Protein AF-A0A9X8DWM4-F1 (afdb_monomer_lite)

Radius of gyration: 14.8 Å; chains: 1; bounding box: 37×37×31 Å

Foldseek 3Di:
DDPPAAEDEAELPDPPVVVVVCLVVVPNHFYEYEDEAEPDQDDLVRLLVQQVSRCVLVSGAEYEYEYEDPALVSLVSQLVSQVVNCVPRPDHHAYQRFYADPRGQVNLVSHDPPRAEDDPVCPDRPDSRYDDD

Secondary structure (DSSP, 8-state):
--TT--EEEEETTS-HHHHHHHHHH-TTPEEEEEEEE-SSPPPHHHHHHHHHHHHGGGTSSEEEEEEE-SSHHHHHHHHHHHHHHHHHSSS---EEEEEESSTTHHHHHH--SS--B--TT-SS-SSTT-B--

pLDDT: mean 89.33, std 13.77, range [45.38, 98.62]

Organism: Aphanomyces astaci (NCBI:txid112090)

Structure (mmCIF, N/CA/C/O backbone):
data_AF-A0A9X8DWM4-F1
#
_entry.id   AF-A0A9X8DWM4-F1
#
loop_
_atom_site.group_PDB
_atom_site.id
_atom_site.type_symbol
_atom_site.label_atom_id
_atom_site.label_alt_id
_atom_site.lab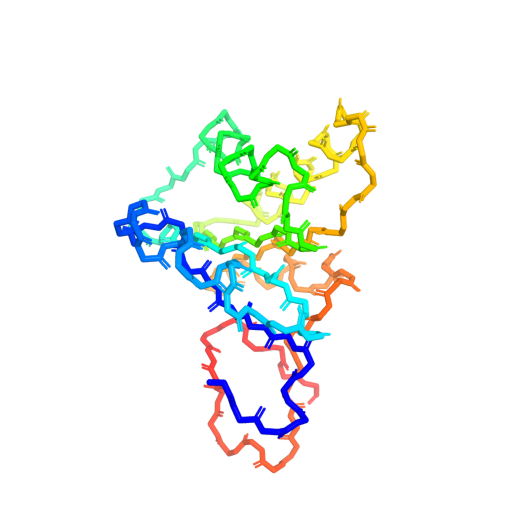el_comp_id
_atom_site.label_asym_id
_atom_site.label_entity_id
_atom_site.label_seq_id
_atom_site.pdbx_PDB_ins_code
_atom_site.Cartn_x
_atom_site.Cartn_y
_atom_site.Cartn_z
_atom_site.occupancy
_atom_site.B_iso_or_equiv
_atom_site.auth_seq_id
_atom_site.auth_comp_id
_atom_site.auth_asym_id
_atom_site.auth_atom_id
_atom_site.pdbx_PDB_model_num
ATOM 1 N N . ILE A 1 1 ? -21.802 0.155 5.435 1.00 67.31 1 ILE A N 1
ATOM 2 C CA . ILE A 1 1 ? -21.017 -1.036 5.844 1.00 67.31 1 ILE A CA 1
ATOM 3 C C . ILE A 1 1 ? -21.997 -2.133 6.236 1.00 67.31 1 ILE A C 1
ATOM 5 O O . ILE A 1 1 ? -22.859 -1.875 7.071 1.00 67.31 1 ILE A O 1
ATOM 9 N N . ALA A 1 2 ? -21.943 -3.284 5.562 1.00 67.75 2 ALA A N 1
ATOM 10 C CA . ALA A 1 2 ? -22.833 -4.419 5.819 1.00 67.75 2 ALA A CA 1
ATOM 11 C C . ALA A 1 2 ? -22.435 -5.165 7.108 1.00 67.75 2 ALA A C 1
ATOM 13 O O . ALA A 1 2 ? -21.304 -5.042 7.575 1.00 67.75 2 ALA A O 1
ATOM 14 N N . LEU A 1 3 ? -23.358 -5.943 7.680 1.00 70.62 3 LEU A N 1
ATOM 15 C CA . LEU A 1 3 ? -23.055 -6.813 8.821 1.00 70.62 3 LEU A CA 1
ATOM 16 C C . LEU A 1 3 ? -22.011 -7.871 8.405 1.00 70.62 3 LEU A C 1
ATOM 18 O O . LEU A 1 3 ? -22.105 -8.415 7.309 1.00 70.62 3 LEU A O 1
ATOM 22 N N . ALA A 1 4 ? -21.044 -8.148 9.289 1.00 78.69 4 ALA A N 1
ATOM 23 C CA . ALA A 1 4 ? -19.950 -9.118 9.113 1.00 78.69 4 ALA A CA 1
ATOM 24 C C . ALA A 1 4 ? -18.851 -8.775 8.076 1.00 78.69 4 ALA A C 1
ATOM 26 O O . ALA A 1 4 ? -18.131 -9.662 7.628 1.00 78.69 4 ALA A O 1
ATOM 27 N N . CYS A 1 5 ? -18.671 -7.501 7.711 1.00 87.56 5 CYS A N 1
ATOM 28 C CA . CYS A 1 5 ? -17.470 -7.065 6.987 1.00 87.56 5 CYS A CA 1
ATOM 29 C C . CYS A 1 5 ? -16.298 -6.878 7.968 1.00 87.56 5 CYS A C 1
ATOM 31 O O . CYS A 1 5 ? -16.368 -6.016 8.839 1.00 87.56 5 CYS A O 1
ATOM 33 N N . GLU A 1 6 ? -15.243 -7.691 7.848 1.00 91.38 6 GLU A N 1
ATOM 34 C CA . GLU A 1 6 ? -14.098 -7.661 8.776 1.00 91.38 6 GLU A CA 1
ATOM 35 C C . GLU A 1 6 ? -13.076 -6.574 8.429 1.00 91.38 6 GLU A C 1
ATOM 37 O O . GLU A 1 6 ? -12.537 -5.928 9.325 1.00 91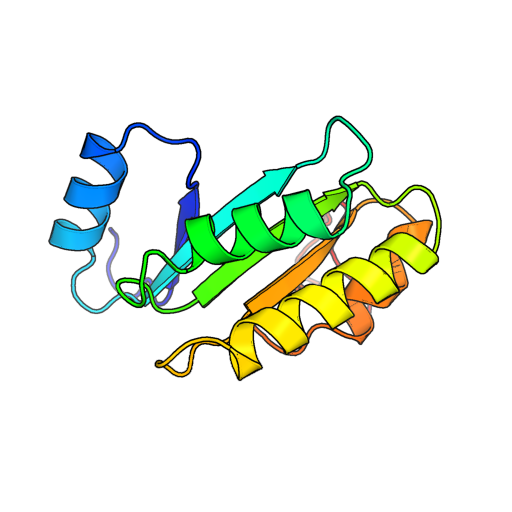.38 6 GLU A O 1
ATOM 42 N N . VAL A 1 7 ? -12.819 -6.356 7.135 1.00 93.50 7 VAL A N 1
ATOM 43 C CA . VAL A 1 7 ? -11.815 -5.406 6.637 1.00 93.50 7 VAL A CA 1
ATOM 44 C C . VAL A 1 7 ? -12.405 -4.583 5.497 1.00 93.50 7 VAL A C 1
ATOM 46 O O . VAL A 1 7 ? -12.989 -5.136 4.564 1.00 93.50 7 VAL A O 1
ATOM 49 N N . ILE A 1 8 ? -12.222 -3.268 5.560 1.00 94.50 8 ILE A N 1
ATOM 50 C CA . ILE A 1 8 ? -12.627 -2.316 4.525 1.00 94.50 8 ILE A CA 1
ATOM 51 C C . ILE A 1 8 ? -11.364 -1.751 3.874 1.00 94.50 8 ILE A C 1
ATOM 53 O O . ILE A 1 8 ? -10.520 -1.187 4.566 1.00 94.50 8 ILE A O 1
ATOM 57 N N . ASP A 1 9 ? -11.243 -1.896 2.553 1.00 95.38 9 ASP A N 1
ATOM 58 C CA . ASP A 1 9 ? -10.200 -1.229 1.763 1.00 95.38 9 ASP A CA 1
ATOM 59 C C . ASP A 1 9 ? -10.629 0.229 1.500 1.00 95.38 9 ASP A C 1
ATOM 61 O O . ASP A 1 9 ? -11.692 0.474 0.926 1.00 95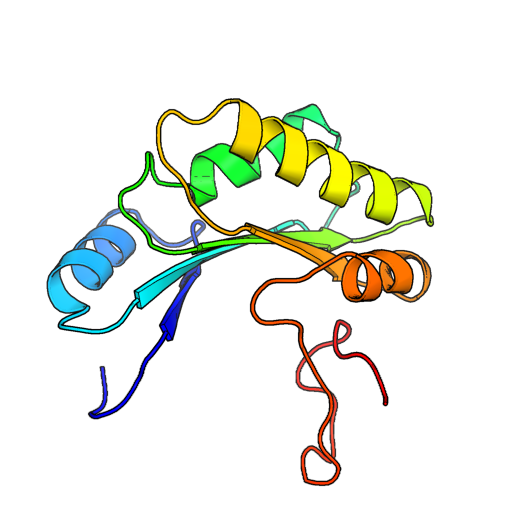.38 9 ASP A O 1
ATOM 65 N N . MET A 1 10 ? -9.832 1.181 1.982 1.00 96.94 10 MET A N 1
ATOM 66 C CA . MET A 1 10 ? -10.019 2.623 1.841 1.00 96.94 10 MET A CA 1
ATOM 67 C C . MET A 1 10 ? -8.882 3.187 0.993 1.00 96.94 10 MET A C 1
ATOM 69 O O . MET A 1 10 ? -7.730 3.171 1.428 1.00 96.94 10 MET A O 1
ATOM 73 N N . GLU A 1 11 ? -9.173 3.738 -0.186 1.00 96.62 11 GLU A N 1
ATOM 74 C CA . GLU A 1 11 ? -8.105 4.325 -0.996 1.00 96.62 11 GLU A CA 1
ATOM 75 C C . GLU A 1 11 ? -7.683 5.700 -0.463 1.00 96.62 11 GLU A C 1
ATOM 77 O O . GLU A 1 11 ? -8.496 6.608 -0.282 1.00 96.62 11 GLU A O 1
ATOM 82 N N . CYS A 1 12 ? -6.378 5.902 -0.291 1.00 96.00 12 CYS A N 1
ATOM 83 C CA . CYS A 1 12 ? -5.828 7.167 0.193 1.00 96.00 12 CYS A CA 1
ATOM 84 C C . CYS A 1 12 ? -5.906 8.308 -0.833 1.00 96.00 12 CYS A C 1
ATOM 86 O O . CYS A 1 12 ? -5.617 9.453 -0.489 1.00 96.00 12 CYS A O 1
ATOM 88 N N . CYS A 1 13 ? -6.265 8.016 -2.088 1.00 94.06 13 CYS A N 1
ATOM 89 C CA . CYS A 1 13 ? -6.489 9.024 -3.125 1.00 94.06 13 CYS A CA 1
ATOM 90 C C . CYS A 1 13 ? -7.884 9.669 -3.054 1.00 94.06 13 CYS A C 1
ATOM 92 O O . CYS A 1 13 ? -8.129 10.644 -3.765 1.00 94.06 13 CYS A O 1
ATOM 94 N N . TRP A 1 14 ? -8.791 9.153 -2.217 1.00 94.12 14 TRP A N 1
ATOM 95 C CA . TRP A 1 14 ? -10.105 9.757 -2.009 1.00 94.12 14 TRP A CA 1
ATOM 96 C C . TRP A 1 14 ? -9.994 11.116 -1.300 1.00 94.12 14 TRP A C 1
ATOM 98 O O . TRP A 1 14 ? -9.004 11.377 -0.610 1.00 94.12 14 TRP A O 1
ATOM 108 N N . PRO A 1 15 ? -11.000 11.998 -1.418 1.00 95.50 15 PRO A N 1
ATOM 109 C CA . PRO A 1 15 ? -11.072 13.210 -0.611 1.00 95.50 15 PRO A CA 1
ATOM 110 C C . PRO A 1 15 ? -10.913 12.916 0.889 1.00 95.50 15 PRO A C 1
ATOM 112 O O . PRO A 1 15 ? -11.455 11.942 1.408 1.00 95.50 15 PRO A O 1
ATOM 115 N N . ALA A 1 16 ? -10.194 13.779 1.611 1.00 92.19 16 ALA A N 1
ATOM 116 C CA . ALA A 1 16 ? -9.938 13.583 3.042 1.00 92.19 16 ALA A CA 1
ATOM 117 C C . ALA A 1 16 ? -11.228 13.509 3.881 1.00 92.19 16 ALA A C 1
ATOM 119 O O . ALA A 1 16 ? -11.265 12.783 4.870 1.00 92.19 16 ALA A O 1
ATOM 120 N N . ALA A 1 17 ? -12.284 14.224 3.473 1.00 95.06 17 ALA A N 1
ATOM 121 C CA . ALA A 1 17 ? -13.595 14.156 4.118 1.00 95.06 17 ALA A CA 1
ATOM 122 C C . ALA A 1 17 ? -14.178 12.735 4.066 1.00 95.06 17 ALA A C 1
ATOM 124 O O . ALA A 1 17 ? -14.564 12.201 5.100 1.00 95.06 17 ALA A O 1
ATOM 125 N N . ASP A 1 18 ? -14.124 12.084 2.902 1.00 95.62 18 ASP A N 1
ATOM 126 C CA . ASP A 1 18 ? -14.648 10.726 2.721 1.00 95.62 18 ASP A CA 1
ATOM 127 C C . ASP A 1 18 ? -13.843 9.696 3.528 1.00 95.62 18 ASP A C 1
ATOM 129 O O . ASP A 1 18 ? -14.409 8.766 4.104 1.00 95.62 18 ASP A O 1
ATOM 133 N N . GLN A 1 19 ? -12.519 9.877 3.616 1.00 95.19 19 GLN A N 1
ATOM 134 C CA . GLN A 1 19 ? -11.652 9.022 4.435 1.00 95.19 19 GLN A CA 1
ATOM 135 C C . GLN A 1 19 ? -11.994 9.151 5.930 1.00 95.19 19 GLN A C 1
ATOM 137 O O . GLN A 1 19 ? -12.144 8.144 6.625 1.00 95.19 19 GLN A O 1
ATOM 142 N N . LEU A 1 20 ? -12.178 10.379 6.426 1.00 94.31 20 LEU A N 1
ATOM 143 C CA . LEU A 1 20 ? -12.551 10.635 7.822 1.00 94.31 20 LEU A CA 1
ATOM 144 C C . LEU A 1 20 ? -13.951 10.105 8.152 1.00 94.31 20 LEU A C 1
ATOM 146 O O . LEU A 1 20 ? -14.129 9.455 9.184 1.00 94.31 20 LEU A O 1
ATOM 150 N N . ASP A 1 21 ? -14.922 10.325 7.266 1.00 95.00 21 ASP A N 1
ATOM 151 C CA . ASP A 1 21 ? -16.290 9.830 7.431 1.00 95.00 21 ASP A CA 1
ATOM 152 C C . ASP A 1 21 ? -16.333 8.295 7.442 1.00 95.00 21 ASP A C 1
ATOM 154 O O . ASP A 1 21 ? -17.072 7.683 8.226 1.00 95.00 21 ASP A O 1
ATOM 158 N N . LEU A 1 22 ? -15.499 7.639 6.627 1.00 93.81 22 LEU A N 1
ATOM 159 C CA . LEU A 1 22 ? -15.367 6.186 6.650 1.00 93.81 22 LEU A CA 1
ATOM 160 C C . LEU A 1 22 ? -14.765 5.693 7.968 1.00 93.81 22 LEU A C 1
ATOM 162 O O . LEU A 1 22 ? -15.325 4.787 8.585 1.00 93.81 22 LEU A O 1
ATOM 166 N N . ILE A 1 23 ? -13.665 6.295 8.428 1.00 92.44 23 ILE A N 1
ATOM 167 C CA . ILE A 1 23 ? -13.028 5.929 9.702 1.00 92.44 23 ILE A CA 1
ATOM 168 C C . ILE A 1 23 ? -14.016 6.109 10.863 1.00 92.44 23 ILE A C 1
ATOM 170 O O . ILE A 1 23 ? -14.136 5.221 11.707 1.00 92.44 23 ILE A O 1
ATOM 174 N N . ALA A 1 24 ? -14.783 7.202 10.879 1.00 92.44 24 ALA A N 1
ATOM 175 C CA . ALA A 1 24 ? -15.790 7.464 11.907 1.00 92.44 24 ALA A CA 1
ATOM 176 C C . ALA A 1 24 ? -16.961 6.465 11.866 1.00 92.44 24 ALA A C 1
ATOM 178 O O . ALA A 1 24 ? -17.554 6.144 12.899 1.00 92.44 24 ALA A O 1
ATOM 179 N N . SER A 1 25 ? -17.295 5.945 10.682 1.00 91.56 25 SER A N 1
ATOM 180 C CA . SER A 1 25 ? -18.424 5.033 10.479 1.00 91.56 25 SER A CA 1
ATOM 181 C C . SER A 1 25 ? -18.043 3.549 10.419 1.00 91.56 25 SER A C 1
ATOM 183 O O . SER A 1 25 ? -18.948 2.713 10.347 1.00 91.56 25 SER A O 1
ATOM 185 N N . LYS A 1 26 ? -16.748 3.195 10.521 1.00 87.75 26 LYS A N 1
ATOM 186 C CA . LYS A 1 26 ? -16.208 1.832 10.319 1.00 87.75 26 LYS A CA 1
ATOM 187 C C . LYS A 1 26 ? -16.782 0.749 11.238 1.00 87.75 26 LYS A C 1
ATOM 189 O O . LYS A 1 26 ? -16.722 -0.444 10.922 1.00 87.75 26 LYS A O 1
ATOM 194 N N . ARG A 1 27 ? -17.367 1.161 12.369 1.00 87.12 27 ARG A N 1
ATOM 195 C CA . ARG A 1 27 ? -17.846 0.286 13.454 1.00 87.12 27 ARG A CA 1
ATOM 196 C C . ARG A 1 27 ? -16.721 -0.660 13.904 1.00 87.12 27 ARG A C 1
ATOM 198 O O . ARG A 1 27 ? -15.614 -0.201 14.143 1.00 87.12 27 ARG A O 1
ATOM 205 N N . GLY A 1 28 ? -16.995 -1.956 14.049 1.00 86.56 28 GLY A N 1
ATOM 206 C CA . GLY A 1 28 ? -16.003 -2.958 14.453 1.00 86.56 28 GLY A CA 1
ATOM 207 C C . GLY A 1 28 ? -15.088 -3.455 13.329 1.00 86.56 28 GLY A C 1
ATOM 208 O O . GLY A 1 28 ? -14.340 -4.395 13.564 1.00 86.56 28 GLY A O 1
ATOM 209 N N . SER A 1 29 ? -15.165 -2.882 12.124 1.00 94.00 29 SER A N 1
ATOM 210 C CA . SER A 1 29 ? -14.346 -3.319 10.985 1.00 94.00 29 SER A CA 1
ATOM 211 C C . SER A 1 29 ? -12.934 -2.725 11.070 1.00 94.00 29 SER A C 1
ATOM 213 O O . SER A 1 29 ? -12.748 -1.589 11.524 1.00 94.00 29 SER A O 1
ATOM 215 N N . ALA A 1 30 ? -11.941 -3.464 10.587 1.00 94.88 30 ALA A N 1
ATOM 216 C CA . ALA A 1 30 ? -10.595 -2.956 10.360 1.00 94.88 30 ALA A CA 1
ATOM 217 C C . ALA A 1 30 ? -10.542 -2.109 9.075 1.00 94.88 30 ALA A C 1
ATOM 219 O O . ALA A 1 30 ? -11.232 -2.405 8.097 1.00 94.88 30 ALA A O 1
ATOM 220 N N . ILE A 1 31 ? -9.715 -1.066 9.063 1.00 96.69 31 ILE A N 1
ATOM 221 C CA . ILE A 1 31 ? -9.408 -0.266 7.876 1.00 96.69 31 ILE A CA 1
ATOM 222 C C . ILE A 1 31 ? -8.066 -0.698 7.317 1.00 96.69 31 ILE A C 1
ATOM 224 O O . ILE A 1 31 ? -7.038 -0.650 7.991 1.00 96.69 31 ILE A O 1
ATOM 228 N N . LEU A 1 32 ? -8.090 -1.049 6.042 1.00 97.56 32 LEU A N 1
ATOM 229 C CA . LEU A 1 32 ? -6.917 -1.199 5.215 1.00 97.56 32 LEU A CA 1
ATOM 230 C C . LEU A 1 32 ? -6.833 0.036 4.325 1.00 97.56 32 LEU A C 1
ATOM 232 O O . LEU A 1 32 ? -7.633 0.202 3.413 1.00 97.56 32 LEU A O 1
ATOM 236 N N . ALA A 1 33 ? -5.871 0.908 4.588 1.00 97.94 33 ALA A N 1
ATOM 237 C CA . ALA A 1 33 ? -5.623 2.077 3.760 1.00 97.94 33 ALA A CA 1
ATOM 238 C C . ALA A 1 33 ? -4.727 1.692 2.578 1.00 97.94 33 ALA A C 1
ATOM 240 O O . ALA A 1 33 ? -3.667 1.088 2.777 1.00 97.94 33 ALA A O 1
ATOM 241 N N . SER A 1 34 ? -5.148 2.004 1.351 1.00 97.81 34 SER A N 1
ATOM 242 C CA . SER A 1 34 ? -4.470 1.551 0.139 1.00 97.81 34 SER A CA 1
ATOM 243 C C . SER A 1 34 ? -4.096 2.659 -0.838 1.00 97.81 34 SER A C 1
ATOM 245 O O . SER A 1 34 ? -4.773 3.678 -0.970 1.00 97.81 34 SER A O 1
ATOM 247 N N . PHE A 1 35 ? -3.011 2.435 -1.581 1.00 97.75 35 PHE A N 1
ATOM 248 C CA . PHE A 1 35 ? -2.638 3.265 -2.720 1.00 97.75 35 PHE A CA 1
ATOM 249 C C . PHE A 1 35 ? -2.120 2.421 -3.891 1.00 97.75 35 PHE A C 1
ATOM 251 O O . PHE A 1 35 ? -1.285 1.528 -3.719 1.00 97.75 35 PHE A O 1
ATOM 258 N N . HIS A 1 36 ? -2.579 2.740 -5.104 1.00 96.19 36 HIS A N 1
ATOM 259 C CA . HIS A 1 36 ? -2.217 2.052 -6.345 1.00 96.19 36 HIS A CA 1
ATOM 260 C C . HIS A 1 36 ? -1.373 2.968 -7.256 1.00 96.19 36 HIS A C 1
ATOM 262 O O . HIS A 1 36 ? -1.899 3.706 -8.085 1.00 96.19 36 HIS A O 1
ATOM 268 N N . ALA A 1 37 ? -0.043 2.905 -7.140 1.00 94.19 37 ALA A N 1
ATOM 269 C CA . ALA A 1 37 ? 0.900 3.651 -7.982 1.00 94.19 37 ALA A CA 1
ATOM 270 C C . ALA A 1 37 ? 1.335 2.811 -9.200 1.00 94.19 37 ALA A C 1
ATOM 272 O O . ALA A 1 37 ? 2.445 2.282 -9.267 1.00 94.19 37 ALA A O 1
ATOM 273 N N . ILE A 1 38 ? 0.423 2.640 -10.163 1.00 92.19 38 ILE A N 1
ATOM 274 C CA . ILE A 1 38 ? 0.599 1.710 -11.299 1.00 92.19 38 ILE A CA 1
ATOM 275 C C . ILE A 1 38 ? 0.923 2.381 -12.643 1.00 92.19 38 ILE A C 1
ATOM 277 O O . ILE A 1 38 ? 1.109 1.686 -13.645 1.00 92.19 38 ILE A O 1
ATOM 281 N N . HIS A 1 39 ? 0.980 3.711 -12.692 1.00 90.44 39 HIS A N 1
ATOM 282 C CA . HIS A 1 39 ? 1.194 4.447 -13.942 1.00 90.44 39 HIS A CA 1
ATOM 283 C C . HIS A 1 39 ? 2.673 4.526 -14.343 1.00 90.44 39 HIS A C 1
ATOM 285 O O . HIS A 1 39 ? 3.004 4.310 -15.509 1.00 90.44 39 HIS A O 1
ATOM 291 N N . GLU A 1 40 ? 3.557 4.765 -13.376 1.00 92.62 40 GLU A N 1
ATOM 292 C CA . GLU A 1 40 ? 4.990 4.979 -13.582 1.00 92.62 40 GLU A CA 1
ATOM 293 C C . GLU A 1 40 ? 5.842 4.201 -12.573 1.00 92.62 40 GLU A C 1
ATOM 295 O O . GLU A 1 40 ? 5.343 3.698 -11.560 1.00 92.62 40 GLU A O 1
ATOM 300 N N . ARG A 1 41 ? 7.145 4.083 -12.856 1.00 96.12 41 ARG A N 1
ATOM 301 C CA . ARG A 1 41 ? 8.091 3.429 -11.947 1.00 96.12 41 ARG A CA 1
ATOM 302 C C . ARG A 1 41 ? 8.300 4.315 -10.721 1.00 96.12 41 ARG A C 1
ATOM 304 O O . ARG A 1 41 ? 8.731 5.453 -10.850 1.00 96.12 41 ARG A O 1
ATOM 311 N N . SER A 1 42 ? 8.009 3.784 -9.537 1.00 96.88 42 SER A N 1
ATOM 312 C CA . SER A 1 42 ? 8.190 4.508 -8.274 1.00 96.88 42 SER A CA 1
ATOM 313 C C . SER A 1 42 ? 9.616 4.344 -7.739 1.00 96.88 42 SER A C 1
ATOM 315 O O . SER A 1 42 ? 10.154 3.237 -7.762 1.00 96.88 42 SER A O 1
ATOM 317 N N . SER A 1 43 ? 10.215 5.424 -7.227 1.00 98.00 43 SER A N 1
ATOM 318 C CA . SER A 1 43 ? 11.472 5.353 -6.467 1.00 98.00 43 SER A CA 1
ATOM 319 C C . SER A 1 43 ? 11.235 4.833 -5.045 1.00 98.00 43 SER A C 1
ATOM 321 O O . SER A 1 43 ? 10.105 4.843 -4.554 1.00 98.00 43 SER A O 1
ATOM 323 N N . ALA A 1 44 ? 12.296 4.413 -4.351 1.00 98.25 44 ALA A N 1
ATOM 324 C CA . ALA A 1 44 ? 12.193 3.956 -2.964 1.00 98.25 44 ALA A CA 1
ATOM 325 C C . ALA A 1 44 ? 11.677 5.060 -2.021 1.00 98.25 44 ALA A C 1
ATOM 327 O O . ALA A 1 44 ? 10.887 4.789 -1.119 1.00 98.25 44 ALA A O 1
ATOM 328 N N . GLU A 1 45 ? 12.078 6.311 -2.255 1.00 98.38 45 GLU A N 1
ATOM 329 C CA . GLU A 1 45 ? 11.615 7.486 -1.512 1.00 98.38 45 GLU A CA 1
ATOM 330 C C . GLU A 1 45 ? 10.114 7.676 -1.698 1.00 98.38 45 GLU A C 1
ATOM 332 O O . GLU A 1 45 ? 9.385 7.788 -0.714 1.00 98.38 45 GLU A O 1
ATOM 337 N N . ARG A 1 46 ? 9.635 7.601 -2.946 1.00 98.06 46 ARG A N 1
ATOM 338 C CA . ARG A 1 46 ? 8.206 7.712 -3.232 1.00 98.06 46 ARG A CA 1
ATOM 339 C C . ARG A 1 46 ? 7.411 6.587 -2.575 1.00 98.06 46 ARG A C 1
ATOM 341 O O . ARG A 1 46 ? 6.344 6.826 -2.024 1.00 98.06 46 ARG A O 1
ATOM 348 N N . VAL A 1 47 ? 7.925 5.359 -2.603 1.00 98.44 47 VAL A N 1
ATOM 349 C CA . VAL A 1 47 ? 7.279 4.217 -1.939 1.00 98.44 47 VAL A CA 1
ATOM 350 C C . VAL A 1 47 ? 7.207 4.423 -0.426 1.00 98.44 47 VAL A C 1
ATOM 352 O O . VAL A 1 47 ? 6.184 4.109 0.177 1.00 98.44 47 VAL A O 1
ATOM 355 N N . ARG A 1 48 ? 8.246 5.003 0.184 1.00 98.62 48 ARG A N 1
ATOM 356 C CA . ARG A 1 48 ? 8.261 5.336 1.614 1.00 98.62 48 ARG A CA 1
ATOM 357 C C . ARG A 1 48 ? 7.178 6.357 1.963 1.00 98.62 48 ARG A C 1
ATOM 359 O O . ARG A 1 48 ? 6.432 6.135 2.911 1.00 98.62 48 ARG A O 1
ATOM 366 N N . GLU A 1 49 ? 7.038 7.412 1.162 1.00 98.38 49 GLU A N 1
ATOM 367 C CA . GLU A 1 49 ? 5.963 8.404 1.315 1.00 98.38 49 GLU A CA 1
ATOM 368 C C . GLU A 1 49 ? 4.573 7.777 1.180 1.00 98.38 49 GLU A C 1
ATOM 370 O O . GLU A 1 49 ? 3.668 8.114 1.936 1.00 98.38 49 GLU A O 1
ATOM 375 N N . LEU A 1 50 ? 4.393 6.854 0.230 1.00 98.44 50 LEU A N 1
ATOM 376 C CA . LEU A 1 50 ? 3.123 6.151 0.048 1.00 98.44 50 LEU A CA 1
ATOM 377 C C . LEU A 1 50 ? 2.788 5.264 1.248 1.00 98.44 50 LEU A C 1
ATOM 379 O O . LEU A 1 50 ? 1.627 5.211 1.649 1.00 98.44 50 LEU A O 1
ATOM 383 N N . PHE A 1 51 ? 3.779 4.595 1.840 1.00 98.56 51 PHE A N 1
ATOM 384 C CA . PHE A 1 51 ? 3.566 3.846 3.076 1.00 98.56 51 PHE A CA 1
ATOM 385 C C . PHE A 1 51 ? 3.241 4.763 4.251 1.00 98.56 51 PHE A C 1
ATOM 387 O O . PHE A 1 51 ? 2.342 4.426 5.008 1.00 98.56 51 PHE A O 1
ATOM 394 N N . ASP A 1 52 ? 3.900 5.915 4.390 1.00 98.25 52 ASP A N 1
ATOM 395 C CA . ASP A 1 52 ? 3.573 6.887 5.443 1.00 98.25 52 ASP A CA 1
ATOM 396 C C . ASP A 1 52 ? 2.167 7.478 5.263 1.00 98.25 52 ASP A C 1
ATOM 398 O O . ASP A 1 52 ? 1.430 7.632 6.238 1.00 98.25 52 ASP A O 1
ATOM 402 N N . LEU A 1 53 ? 1.760 7.736 4.016 1.00 97.88 53 LEU A N 1
ATOM 403 C CA . LEU A 1 53 ? 0.395 8.131 3.675 1.00 97.88 53 LEU A CA 1
ATOM 404 C C . LEU A 1 53 ? -0.605 7.042 4.079 1.00 97.88 53 LEU A C 1
ATOM 406 O O . LEU A 1 53 ? -1.560 7.326 4.794 1.00 97.88 53 LEU A O 1
ATOM 410 N N . CYS A 1 54 ? -0.377 5.795 3.658 1.00 98.12 54 CYS A N 1
ATOM 411 C CA . CYS A 1 54 ? -1.272 4.682 3.977 1.00 98.12 54 CYS A CA 1
ATOM 412 C C . CYS A 1 54 ? -1.255 4.335 5.467 1.00 98.12 54 CYS A C 1
ATOM 414 O O . CYS A 1 54 ? -2.247 3.853 5.988 1.00 98.12 54 CYS A O 1
ATOM 416 N N . ALA A 1 55 ? -0.159 4.595 6.175 1.00 97.69 55 ALA A N 1
ATOM 417 C CA . ALA A 1 55 ? -0.077 4.370 7.607 1.00 97.69 55 ALA A CA 1
ATOM 418 C C . ALA A 1 55 ? -1.029 5.255 8.400 1.00 97.69 55 ALA A C 1
ATOM 420 O O . ALA A 1 55 ? -1.365 4.915 9.533 1.00 97.69 55 ALA A O 1
ATOM 421 N N . TRP A 1 56 ? -1.440 6.395 7.832 1.00 96.06 56 TRP A N 1
ATOM 422 C CA . TRP A 1 56 ? -2.404 7.296 8.457 1.00 96.06 56 TRP A CA 1
ATOM 423 C C . TRP A 1 56 ? -2.017 7.665 9.904 1.00 96.06 56 TRP A C 1
ATOM 425 O O . TRP A 1 56 ? -2.863 7.851 10.781 1.00 96.06 56 TRP A O 1
ATOM 435 N N . ASN A 1 57 ? -0.705 7.749 10.160 1.00 95.19 57 ASN A N 1
ATOM 436 C CA . ASN A 1 57 ? -0.111 7.948 11.484 1.00 95.19 57 ASN A CA 1
ATOM 437 C C . ASN A 1 57 ? -0.651 6.978 12.565 1.00 95.19 57 ASN A C 1
ATOM 439 O O . ASN A 1 57 ? -0.872 7.375 13.707 1.00 95.19 57 ASN A O 1
ATOM 443 N N . GLY A 1 58 ? -0.918 5.724 12.190 1.00 95.88 58 GLY A N 1
ATOM 444 C CA . GLY A 1 58 ? -1.413 4.673 13.082 1.00 95.88 58 GLY A CA 1
ATOM 445 C C . GLY A 1 58 ? -2.925 4.698 13.337 1.00 95.88 58 GLY A C 1
ATOM 446 O O . GLY A 1 58 ? -3.395 4.017 14.241 1.00 95.88 58 GLY A O 1
ATOM 447 N N . GLN A 1 59 ? -3.703 5.480 12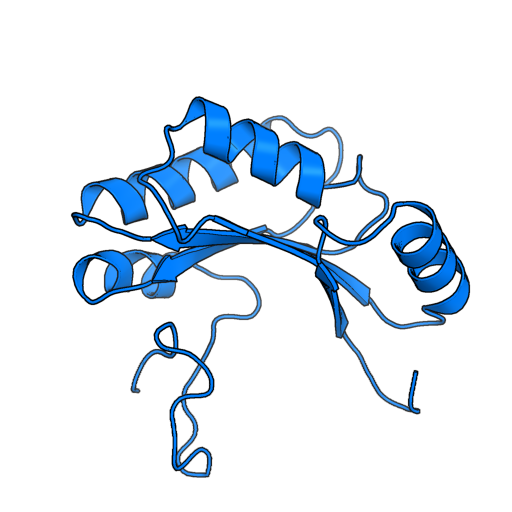.579 1.00 94.56 59 GLN A N 1
ATOM 448 C CA . GLN A 1 59 ? -5.170 5.553 12.726 1.00 94.56 59 GLN A CA 1
ATOM 449 C C . GLN A 1 59 ? -5.932 4.467 11.949 1.00 94.56 59 GLN A C 1
ATOM 451 O O . GLN A 1 59 ? -7.162 4.409 12.003 1.00 94.56 59 GLN A O 1
ATOM 456 N N . VAL A 1 60 ? -5.214 3.617 11.217 1.00 96.38 60 VAL A N 1
ATOM 457 C CA . VAL A 1 60 ? -5.758 2.496 10.444 1.00 96.38 60 VAL A CA 1
ATOM 458 C C . VAL A 1 60 ? -5.066 1.204 10.854 1.00 96.38 60 VAL A C 1
ATOM 460 O O . VAL A 1 60 ? -4.062 1.218 11.561 1.00 96.38 60 VAL A O 1
ATOM 463 N N . ASP A 1 61 ? -5.616 0.079 10.416 1.00 97.25 61 ASP A N 1
ATOM 464 C CA . ASP A 1 61 ? -5.214 -1.239 10.893 1.00 97.25 61 ASP A CA 1
ATOM 465 C C . ASP A 1 61 ? -4.179 -1.903 9.960 1.00 97.25 61 ASP A C 1
ATOM 467 O O . ASP A 1 61 ? -3.398 -2.746 10.398 1.00 97.25 61 ASP A O 1
ATOM 471 N N . ILE A 1 62 ? -4.169 -1.551 8.665 1.00 97.81 62 ILE A N 1
ATOM 472 C CA . ILE A 1 62 ? -3.282 -2.134 7.643 1.00 97.81 62 ILE A CA 1
ATOM 473 C C . ILE A 1 62 ? -2.913 -1.070 6.600 1.00 97.81 62 ILE A C 1
ATOM 475 O O . ILE A 1 62 ? -3.792 -0.382 6.085 1.00 97.81 62 ILE A O 1
ATOM 479 N N . ALA A 1 63 ? -1.639 -0.997 6.206 1.00 98.06 63 ALA A N 1
ATOM 480 C CA . ALA A 1 63 ? -1.195 -0.167 5.080 1.00 98.06 63 ALA A CA 1
ATOM 481 C C . ALA A 1 63 ? -0.906 -1.012 3.831 1.00 98.06 63 ALA A C 1
ATOM 483 O O . ALA A 1 63 ? -0.155 -1.987 3.891 1.00 98.06 63 ALA A O 1
ATOM 484 N N . LYS A 1 64 ? -1.455 -0.627 2.677 1.00 97.94 64 LYS A N 1
ATOM 485 C CA . LYS A 1 64 ? -1.292 -1.328 1.396 1.00 97.94 64 LYS A CA 1
ATOM 486 C C . LYS A 1 64 ? -0.740 -0.398 0.322 1.00 97.94 64 LYS A C 1
ATOM 488 O O . LYS A 1 64 ? -1.369 0.585 -0.046 1.00 97.94 64 LYS A O 1
ATOM 493 N N . VAL A 1 65 ? 0.379 -0.780 -0.281 1.00 98.06 65 VAL A N 1
ATOM 494 C CA . VAL A 1 65 ? 0.926 -0.099 -1.460 1.00 98.06 65 VAL A CA 1
ATOM 495 C C . VAL A 1 65 ? 1.069 -1.101 -2.599 1.00 98.06 65 VAL A C 1
ATOM 497 O O . VAL A 1 65 ? 1.659 -2.174 -2.442 1.00 98.06 65 VAL A O 1
ATOM 500 N N . VAL A 1 66 ? 0.516 -0.744 -3.758 1.00 96.81 66 VAL A N 1
ATOM 501 C CA . VAL A 1 66 ? 0.584 -1.540 -4.986 1.00 96.81 66 VAL A CA 1
ATOM 502 C C . VAL A 1 66 ? 1.315 -0.753 -6.065 1.00 96.81 66 VAL A C 1
ATOM 504 O O . VAL A 1 66 ? 0.893 0.344 -6.426 1.00 96.81 66 VAL A O 1
ATOM 507 N N . LEU A 1 67 ? 2.383 -1.331 -6.613 1.00 97.06 67 LEU A N 1
ATOM 508 C CA . LEU A 1 67 ? 3.210 -0.717 -7.653 1.00 97.06 67 LEU A CA 1
ATOM 509 C C . LEU A 1 67 ? 3.097 -1.456 -8.990 1.00 97.06 67 LEU A C 1
ATOM 511 O O . LEU A 1 67 ? 2.689 -2.620 -9.058 1.00 97.06 67 LEU A O 1
ATOM 515 N N . LYS A 1 68 ? 3.535 -0.816 -10.074 1.00 95.81 68 LYS A N 1
ATOM 516 C CA . LYS A 1 68 ? 3.887 -1.511 -11.320 1.00 95.81 68 LYS A CA 1
ATOM 517 C C . LYS A 1 68 ? 5.359 -1.914 -11.301 1.00 95.81 68 LYS A C 1
ATOM 519 O O . LYS A 1 68 ? 6.219 -1.045 -11.230 1.00 95.81 68 LYS A O 1
ATOM 524 N N . ALA A 1 69 ? 5.639 -3.217 -11.377 1.00 96.38 69 ALA A N 1
ATOM 525 C CA . ALA A 1 69 ? 7.007 -3.692 -11.570 1.00 96.38 69 ALA A CA 1
ATOM 526 C C . ALA A 1 69 ? 7.399 -3.641 -13.050 1.00 96.38 69 ALA A C 1
ATOM 528 O O . ALA A 1 69 ? 6.616 -3.995 -13.933 1.00 96.38 69 ALA A O 1
ATOM 529 N N . TYR A 1 70 ? 8.630 -3.216 -13.290 1.00 96.12 70 TYR A N 1
ATOM 530 C CA . TYR A 1 70 ? 9.320 -3.223 -14.574 1.00 96.12 70 TYR A CA 1
ATOM 531 C C . TYR A 1 70 ? 10.364 -4.341 -14.603 1.00 96.12 70 TYR A C 1
ATOM 533 O O . TYR A 1 70 ? 10.600 -4.942 -15.648 1.00 96.12 70 TYR A O 1
ATOM 541 N N . ASP A 1 71 ? 10.935 -4.663 -13.443 1.00 96.69 71 ASP A N 1
ATOM 542 C CA . ASP A 1 71 ? 11.833 -5.789 -13.226 1.00 96.69 71 ASP A CA 1
ATOM 543 C C . ASP A 1 71 ? 11.653 -6.368 -1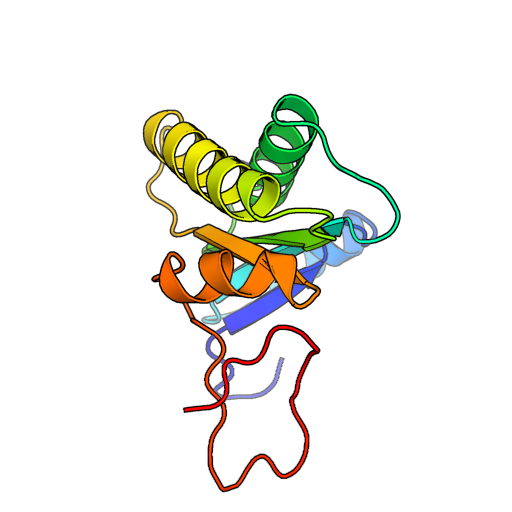1.807 1.00 96.69 71 ASP A C 1
ATOM 545 O O . ASP A 1 71 ? 10.858 -5.885 -10.998 1.00 96.69 71 ASP A O 1
ATOM 549 N N . VAL A 1 72 ? 12.364 -7.457 -11.505 1.00 96.31 72 VAL A N 1
ATOM 550 C CA . VAL A 1 72 ? 12.271 -8.142 -10.202 1.00 96.31 72 VAL A CA 1
ATOM 551 C C . VAL A 1 72 ? 12.811 -7.272 -9.057 1.00 96.31 72 VAL A C 1
ATOM 553 O O . VAL A 1 72 ? 12.419 -7.468 -7.904 1.00 96.31 72 VAL A O 1
ATOM 556 N N . ALA A 1 73 ? 13.679 -6.295 -9.343 1.00 97.75 73 ALA A N 1
ATOM 557 C CA . ALA A 1 73 ? 14.238 -5.432 -8.308 1.00 97.75 73 ALA A CA 1
ATOM 558 C C . ALA A 1 73 ? 13.160 -4.536 -7.684 1.00 97.75 73 ALA A C 1
ATOM 560 O O . ALA A 1 73 ? 13.233 -4.264 -6.488 1.00 97.75 73 ALA A O 1
ATOM 561 N N . ASP A 1 74 ? 12.115 -4.172 -8.433 1.00 97.81 74 ASP A N 1
ATOM 562 C CA . ASP A 1 74 ? 10.973 -3.421 -7.893 1.00 97.81 74 ASP A CA 1
ATOM 563 C C . ASP A 1 74 ? 10.234 -4.205 -6.794 1.00 97.81 74 ASP A C 1
ATOM 565 O O . ASP A 1 74 ? 9.848 -3.636 -5.772 1.00 97.81 74 ASP A O 1
ATOM 569 N N . ALA A 1 75 ? 10.093 -5.527 -6.957 1.00 96.75 75 ALA A N 1
ATOM 570 C CA . ALA A 1 75 ? 9.456 -6.392 -5.961 1.00 96.75 75 ALA A CA 1
ATOM 571 C C . ALA A 1 75 ? 10.286 -6.511 -4.671 1.00 96.75 75 ALA A C 1
ATOM 573 O O . ALA A 1 75 ? 9.731 -6.549 -3.573 1.00 96.75 75 ALA A O 1
ATOM 574 N N . LEU A 1 76 ? 11.616 -6.551 -4.796 1.00 98.06 76 LEU A N 1
ATOM 575 C CA . LEU A 1 76 ? 12.524 -6.528 -3.647 1.00 98.06 76 LEU A CA 1
ATOM 576 C C . LEU A 1 76 ? 12.536 -5.154 -2.968 1.00 98.06 76 LEU A C 1
ATOM 578 O O . LEU A 1 76 ? 12.549 -5.080 -1.740 1.00 98.06 76 LEU A O 1
ATOM 582 N N . MET A 1 77 ? 12.512 -4.077 -3.758 1.00 98.38 77 MET A N 1
ATOM 583 C CA . MET A 1 77 ? 12.515 -2.701 -3.268 1.00 98.38 77 MET A CA 1
ATOM 584 C C . MET A 1 77 ? 11.259 -2.410 -2.450 1.00 98.38 77 MET A C 1
ATOM 586 O O . MET A 1 77 ? 11.389 -1.994 -1.301 1.00 98.38 77 MET A O 1
ATOM 590 N N . VAL A 1 78 ? 10.060 -2.701 -2.971 1.00 98.12 78 VAL A N 1
ATOM 591 C CA . VAL A 1 78 ? 8.815 -2.426 -2.233 1.00 98.12 78 VAL A CA 1
ATOM 592 C C . VAL A 1 78 ? 8.746 -3.217 -0.928 1.00 98.12 78 VAL A C 1
ATOM 594 O O . VAL A 1 78 ? 8.308 -2.687 0.090 1.00 98.12 78 VAL A O 1
ATOM 597 N N . HIS A 1 79 ? 9.232 -4.465 -0.929 1.00 97.81 79 HIS A N 1
ATOM 598 C CA . HIS A 1 79 ? 9.283 -5.288 0.275 1.00 97.81 79 HIS A CA 1
ATOM 599 C C . HIS A 1 79 ? 10.251 -4.712 1.312 1.00 97.81 79 HIS A C 1
ATOM 601 O O . HIS A 1 79 ? 9.885 -4.586 2.478 1.00 97.81 79 HIS A O 1
ATOM 607 N N . ARG A 1 80 ? 11.457 -4.311 0.888 1.00 98.44 80 ARG A N 1
ATOM 608 C CA . ARG A 1 80 ? 12.448 -3.688 1.772 1.00 98.44 80 ARG A CA 1
ATOM 609 C C . ARG A 1 80 ? 11.922 -2.385 2.367 1.00 98.44 80 ARG A C 1
ATOM 611 O O . ARG A 1 80 ? 11.994 -2.213 3.576 1.00 98.44 80 ARG A O 1
ATOM 618 N N . VAL A 1 81 ? 11.351 -1.500 1.550 1.00 98.62 81 VAL A N 1
ATOM 619 C CA . VAL A 1 81 ? 10.810 -0.219 2.032 1.00 98.62 81 VAL A CA 1
ATOM 620 C C . VAL A 1 81 ? 9.659 -0.445 3.016 1.00 98.62 81 VAL A C 1
ATOM 622 O O . VAL A 1 81 ? 9.594 0.231 4.037 1.00 98.62 81 VAL A O 1
ATOM 625 N N . ALA A 1 82 ? 8.793 -1.436 2.780 1.00 98.12 82 ALA A N 1
ATOM 626 C CA . ALA A 1 82 ? 7.751 -1.802 3.739 1.00 98.12 82 ALA A CA 1
ATOM 627 C C . ALA A 1 82 ? 8.327 -2.297 5.081 1.00 98.12 82 ALA A C 1
ATOM 629 O O . ALA A 1 82 ? 7.765 -2.013 6.136 1.00 98.12 82 ALA A O 1
ATOM 630 N N . GLN A 1 83 ? 9.444 -3.035 5.069 1.00 97.81 83 GLN A N 1
ATOM 631 C CA . GLN A 1 83 ? 10.144 -3.435 6.296 1.00 97.81 83 GLN A CA 1
ATOM 632 C C . GLN A 1 83 ? 10.735 -2.220 7.018 1.00 97.81 83 GLN A C 1
ATOM 634 O O . GLN A 1 83 ? 10.433 -2.026 8.189 1.00 97.81 83 GLN A O 1
ATOM 639 N N . GLU A 1 84 ? 11.471 -1.366 6.302 1.00 98.25 84 GLU A N 1
ATOM 640 C CA . GLU A 1 84 ? 12.049 -0.128 6.845 1.00 98.25 84 GLU A CA 1
ATOM 641 C C . GLU A 1 84 ? 10.985 0.789 7.466 1.00 98.25 84 GLU A C 1
ATOM 643 O O . GLU A 1 84 ? 11.214 1.393 8.511 1.00 98.25 84 GLU A O 1
ATOM 648 N N . CYS A 1 85 ? 9.813 0.904 6.836 1.00 98.12 85 CYS A N 1
ATOM 649 C CA . CYS A 1 85 ? 8.705 1.683 7.377 1.00 98.12 85 CYS A CA 1
ATOM 650 C C . CYS A 1 85 ? 8.186 1.107 8.697 1.00 98.12 85 CYS A C 1
ATOM 652 O O . CYS A 1 85 ? 8.062 1.859 9.659 1.00 98.12 85 CYS A O 1
ATOM 654 N N . ARG A 1 86 ? 7.948 -0.209 8.765 1.00 97.19 86 ARG A N 1
ATOM 655 C CA . ARG A 1 86 ? 7.488 -0.865 10.000 1.00 97.19 86 ARG A CA 1
ATOM 656 C C . ARG A 1 86 ? 8.493 -0.732 11.139 1.00 97.19 86 ARG A C 1
ATOM 658 O O . ARG A 1 86 ? 8.083 -0.471 12.260 1.00 97.19 86 ARG A O 1
ATOM 665 N N . ASP A 1 87 ? 9.786 -0.849 10.845 1.00 97.50 87 ASP A N 1
ATOM 666 C CA . ASP A 1 87 ? 10.843 -0.699 11.852 1.00 97.50 87 ASP A CA 1
ATOM 667 C C . ASP A 1 87 ? 10.979 0.758 12.343 1.00 97.50 87 ASP A C 1
ATOM 669 O O . ASP A 1 87 ? 11.451 1.004 13.453 1.00 97.50 87 ASP A O 1
ATOM 673 N N . ARG A 1 88 ? 10.579 1.737 11.5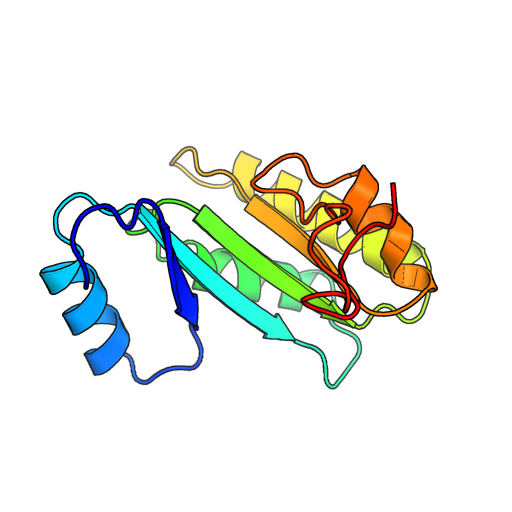17 1.00 97.25 88 ARG A N 1
ATOM 674 C CA . ARG A 1 88 ? 10.642 3.175 11.827 1.00 97.25 88 ARG A CA 1
ATOM 675 C C . ARG A 1 88 ? 9.418 3.691 12.587 1.00 97.25 88 ARG A C 1
ATOM 677 O O . ARG A 1 88 ? 9.557 4.652 13.345 1.00 97.25 88 ARG A O 1
ATOM 684 N N . TRP A 1 89 ? 8.225 3.154 12.341 1.00 97.88 89 TRP A N 1
ATOM 685 C CA . TRP A 1 89 ? 7.003 3.643 12.982 1.00 97.88 89 TRP A CA 1
ATOM 686 C C . TRP A 1 89 ? 6.999 3.361 14.487 1.00 97.88 89 TRP A C 1
ATOM 688 O O . TRP A 1 89 ? 7.548 2.377 14.970 1.00 97.88 89 TRP A O 1
ATOM 698 N N . THR A 1 90 ? 6.345 4.236 15.249 1.00 97.38 90 THR A N 1
ATOM 699 C CA . THR A 1 90 ? 6.182 4.079 16.705 1.00 97.38 90 THR A CA 1
ATOM 700 C C . THR A 1 90 ? 5.012 3.166 17.084 1.00 97.38 90 THR A C 1
ATOM 702 O O . THR A 1 90 ? 4.720 2.993 18.266 1.00 97.38 90 THR A O 1
ATOM 705 N N . PHE A 1 91 ? 4.333 2.601 16.089 1.00 97.00 91 PHE A N 1
ATOM 706 C CA . PHE A 1 91 ? 3.187 1.712 16.212 1.00 97.00 91 PHE A CA 1
ATOM 707 C C . PHE A 1 91 ? 3.422 0.462 15.361 1.00 97.00 91 PHE A C 1
ATOM 709 O O . PHE A 1 91 ? 4.055 0.531 14.307 1.00 97.00 91 PHE A O 1
ATOM 716 N N . ASP A 1 92 ? 2.899 -0.676 15.815 1.00 95.69 92 ASP A N 1
ATOM 717 C CA . ASP A 1 92 ? 2.922 -1.910 15.033 1.00 95.69 92 ASP A CA 1
ATOM 718 C C . ASP A 1 92 ? 1.752 -1.915 14.050 1.00 95.69 92 ASP A C 1
ATOM 720 O O . ASP A 1 92 ? 0.603 -1.688 14.431 1.00 95.69 92 ASP A O 1
ATOM 724 N N . MET A 1 93 ? 2.051 -2.152 12.778 1.00 97.00 93 MET A N 1
ATOM 725 C CA . MET A 1 93 ? 1.043 -2.223 11.733 1.00 97.00 93 MET A CA 1
ATOM 726 C C . MET A 1 93 ? 1.524 -3.141 10.606 1.00 97.00 93 MET A C 1
ATOM 728 O O . MET A 1 93 ? 2.605 -2.936 10.036 1.00 97.00 93 MET A O 1
ATOM 732 N N . PRO A 1 94 ? 0.727 -4.151 10.228 1.00 96.88 94 PRO A N 1
ATOM 733 C CA . PRO A 1 94 ? 1.056 -4.997 9.101 1.00 96.88 94 PRO A CA 1
ATOM 734 C C . PRO A 1 94 ? 0.964 -4.212 7.784 1.00 96.88 94 PRO A C 1
ATOM 736 O O . PRO A 1 94 ? 0.089 -3.369 7.577 1.00 96.88 94 PRO A O 1
ATOM 739 N N . CYS A 1 95 ? 1.863 -4.533 6.855 1.00 97.25 95 CYS A N 1
ATOM 740 C CA . CYS A 1 95 ? 1.873 -3.947 5.519 1.00 97.25 95 CYS A CA 1
ATOM 741 C C . CYS A 1 95 ? 1.548 -4.986 4.451 1.00 97.25 95 CYS A C 1
ATOM 743 O O . CYS A 1 95 ? 1.938 -6.152 4.567 1.00 97.25 95 CYS A O 1
ATOM 745 N N . ILE A 1 96 ? 0.897 -4.524 3.386 1.00 97.38 96 ILE A N 1
ATOM 746 C CA . ILE A 1 96 ? 0.739 -5.224 2.117 1.00 97.38 96 ILE A CA 1
ATOM 747 C C . ILE A 1 96 ? 1.577 -4.495 1.069 1.00 97.38 96 ILE A C 1
ATOM 749 O O . ILE A 1 96 ? 1.315 -3.339 0.741 1.00 97.38 96 ILE A O 1
ATOM 753 N N . ALA A 1 97 ? 2.593 -5.174 0.545 1.00 96.62 97 ALA A N 1
ATOM 754 C CA . ALA A 1 97 ? 3.551 -4.618 -0.406 1.00 96.62 97 ALA A CA 1
ATOM 755 C C . ALA A 1 97 ? 3.535 -5.461 -1.681 1.00 96.62 97 ALA A C 1
ATOM 757 O O . ALA A 1 97 ? 4.117 -6.545 -1.717 1.00 96.62 97 ALA A O 1
ATOM 758 N N . LEU A 1 98 ? 2.832 -4.996 -2.715 1.00 95.94 98 LEU A N 1
ATOM 759 C CA . LEU A 1 98 ? 2.602 -5.786 -3.924 1.00 95.94 98 LEU A CA 1
ATOM 760 C C . LEU A 1 98 ? 3.049 -5.054 -5.185 1.00 95.94 98 LEU A C 1
ATOM 762 O O . LEU A 1 98 ? 2.935 -3.839 -5.318 1.00 95.94 98 LEU A O 1
ATOM 766 N N . CYS A 1 99 ? 3.483 -5.839 -6.161 1.00 95.38 99 CYS A N 1
ATOM 767 C CA . CYS A 1 99 ? 3.755 -5.395 -7.514 1.00 95.38 99 CYS A CA 1
ATOM 768 C C . CYS A 1 99 ? 2.851 -6.130 -8.509 1.00 95.38 99 CYS A C 1
ATOM 770 O O . CYS A 1 99 ? 2.669 -7.351 -8.452 1.00 95.38 99 CYS A O 1
ATOM 772 N N . THR A 1 100 ? 2.315 -5.378 -9.465 1.00 91.62 100 THR A N 1
ATOM 773 C CA . THR A 1 100 ? 1.640 -5.907 -10.654 1.00 91.62 100 THR A CA 1
ATOM 774 C C . THR A 1 100 ? 2.666 -6.409 -11.678 1.00 91.62 100 THR A C 1
ATOM 776 O O . THR A 1 100 ? 3.872 -6.249 -11.484 1.00 91.62 100 THR A O 1
ATOM 779 N N . THR A 1 101 ? 2.183 -6.979 -12.790 1.00 89.94 101 THR A N 1
ATOM 780 C CA . THR A 1 101 ? 2.970 -7.617 -13.869 1.00 89.94 101 THR A CA 1
ATOM 781 C C . THR A 1 101 ? 3.621 -8.952 -13.483 1.00 89.94 101 THR A C 1
ATOM 783 O O . THR A 1 101 ? 3.607 -9.369 -12.322 1.00 89.94 101 THR A O 1
ATOM 786 N N . GLU A 1 102 ? 4.188 -9.632 -14.482 1.00 89.44 102 GLU A N 1
ATOM 787 C CA . GLU A 1 102 ? 4.952 -10.872 -14.317 1.00 89.44 102 GLU A CA 1
ATOM 788 C C . GLU A 1 102 ? 6.224 -10.666 -13.485 1.00 89.44 102 GLU A C 1
ATOM 790 O O . GLU A 1 102 ? 6.503 -11.459 -12.586 1.00 89.44 102 GLU A O 1
ATOM 795 N N . ALA A 1 103 ? 6.945 -9.560 -13.708 1.00 93.19 103 ALA A N 1
ATOM 796 C CA . ALA A 1 103 ? 8.139 -9.205 -12.938 1.00 93.19 103 ALA A CA 1
ATOM 797 C C . ALA A 1 103 ? 7.829 -8.991 -11.443 1.00 93.19 103 ALA A C 1
ATOM 799 O O . ALA A 1 103 ? 8.669 -9.237 -10.578 1.00 93.19 103 ALA A O 1
ATOM 800 N N . GLY A 1 104 ? 6.589 -8.602 -11.128 1.00 92.38 104 GLY A N 1
ATOM 801 C CA . GLY A 1 104 ? 6.117 -8.360 -9.770 1.00 92.38 104 GLY A CA 1
ATOM 802 C C . GLY A 1 104 ? 5.743 -9.612 -8.976 1.00 92.38 104 GLY A C 1
ATOM 803 O O . GLY A 1 104 ? 5.456 -9.492 -7.786 1.00 92.38 104 GLY A O 1
ATOM 804 N N . LYS A 1 105 ? 5.736 -10.815 -9.570 1.00 91.06 105 LYS A N 1
ATOM 805 C CA . LYS A 1 105 ? 5.276 -12.051 -8.901 1.00 91.06 105 LYS A CA 1
ATOM 806 C C . LYS A 1 105 ? 5.968 -12.326 -7.566 1.00 91.06 105 LYS A C 1
ATOM 808 O O . LYS A 1 105 ? 5.300 -12.751 -6.625 1.00 91.06 105 LYS A O 1
ATOM 813 N N . LEU A 1 106 ? 7.265 -12.023 -7.460 1.00 93.06 106 LEU A N 1
ATOM 814 C CA . LEU A 1 106 ? 8.036 -12.213 -6.229 1.00 93.06 106 LEU A CA 1
ATOM 815 C C . LEU A 1 106 ? 7.432 -11.451 -5.036 1.00 93.06 106 LEU A C 1
ATOM 817 O O . LEU A 1 106 ? 7.409 -11.984 -3.931 1.00 93.06 106 LEU A O 1
ATOM 821 N N . SER A 1 107 ? 6.860 -10.262 -5.253 1.00 94.25 107 SER A N 1
ATOM 822 C CA . SER A 1 107 ? 6.230 -9.474 -4.179 1.00 94.25 107 SER A CA 1
ATOM 823 C C . SER A 1 107 ? 5.104 -10.235 -3.465 1.00 94.25 107 SER A C 1
ATOM 825 O O . SER A 1 107 ? 4.932 -10.095 -2.261 1.00 94.25 107 SER A O 1
ATOM 827 N N . ARG A 1 108 ? 4.388 -11.120 -4.173 1.00 90.56 108 ARG A N 1
ATOM 828 C CA . ARG A 1 108 ? 3.289 -11.929 -3.617 1.00 90.56 108 ARG A CA 1
ATOM 829 C C . ARG A 1 108 ? 3.799 -13.044 -2.714 1.00 90.56 108 ARG A C 1
ATOM 831 O O . ARG A 1 108 ? 3.139 -13.383 -1.743 1.00 90.56 108 ARG A O 1
ATOM 838 N N . VAL A 1 109 ? 4.964 -13.599 -3.047 1.00 91.00 109 VAL A N 1
ATOM 839 C CA . VAL A 1 109 ? 5.644 -14.621 -2.238 1.00 91.00 109 VAL A CA 1
ATOM 840 C C . VAL A 1 109 ? 6.218 -13.991 -0.967 1.00 91.00 109 VAL A C 1
ATOM 842 O O . VAL A 1 109 ? 6.193 -14.604 0.095 1.00 91.00 109 VAL A O 1
ATOM 845 N N . LEU A 1 110 ? 6.719 -12.757 -1.068 1.00 92.25 110 LEU A N 1
ATOM 846 C CA . LEU A 1 110 ? 7.282 -12.017 0.063 1.00 92.25 110 LEU A CA 1
ATOM 847 C C . LEU A 1 110 ? 6.208 -11.428 0.995 1.00 92.25 110 LEU A C 1
ATOM 849 O O . LEU A 1 110 ? 6.474 -11.205 2.178 1.00 92.25 110 LEU A O 1
ATOM 853 N N . ASN A 1 111 ? 5.002 -11.175 0.486 1.00 92.50 111 ASN A N 1
ATOM 854 C CA . ASN A 1 111 ? 3.889 -10.640 1.260 1.00 92.50 111 ASN A CA 1
ATOM 855 C C . ASN A 1 111 ? 3.302 -11.688 2.221 1.00 92.50 111 ASN A C 1
ATOM 857 O O . ASN A 1 111 ? 2.937 -12.789 1.809 1.00 92.50 111 ASN A O 1
ATOM 861 N N . ARG A 1 112 ? 3.157 -11.323 3.500 1.00 88.94 112 ARG A N 1
ATOM 862 C CA . ARG A 1 112 ? 2.611 -12.204 4.554 1.00 88.94 112 ARG A CA 1
ATOM 863 C C . ARG A 1 112 ? 1.249 -11.763 5.100 1.00 88.94 112 ARG A C 1
ATOM 865 O O . ARG A 1 112 ? 0.636 -12.506 5.856 1.00 88.94 112 ARG A O 1
ATOM 872 N N . THR A 1 113 ? 0.782 -10.577 4.720 1.00 90.25 113 THR A N 1
ATOM 873 C CA . THR A 1 113 ? -0.451 -9.962 5.229 1.00 90.25 113 THR A CA 1
ATOM 874 C C . THR A 1 113 ? -1.535 -10.038 4.166 1.00 90.25 113 THR A C 1
ATOM 876 O O . THR A 1 113 ? -1.339 -9.490 3.085 1.00 90.25 113 THR A O 1
ATOM 879 N N . LEU A 1 114 ? -2.673 -10.679 4.457 1.00 85.06 114 LEU A N 1
ATOM 880 C CA . LEU A 1 114 ? -3.830 -10.761 3.546 1.00 85.06 114 LEU A CA 1
ATOM 881 C C . LEU A 1 114 ? -3.426 -11.060 2.087 1.00 85.06 114 LEU A C 1
ATOM 883 O O . LEU A 1 114 ? -3.850 -10.387 1.145 1.00 85.06 114 LEU A O 1
ATOM 887 N N . THR A 1 115 ? -2.531 -12.036 1.906 1.00 75.44 115 THR A N 1
ATOM 888 C CA . THR A 1 115 ? -1.951 -12.339 0.595 1.00 75.44 115 THR A CA 1
ATOM 889 C C . THR A 1 115 ? -3.049 -12.780 -0.377 1.00 75.44 115 THR A C 1
ATOM 891 O O . THR A 1 115 ? -3.787 -13.714 -0.059 1.00 75.44 115 THR A O 1
ATOM 894 N N . PRO A 1 116 ? -3.169 -12.155 -1.566 1.00 66.06 116 PRO A N 1
ATOM 895 C CA . PRO A 1 116 ? -4.180 -12.540 -2.542 1.00 66.06 116 PRO A CA 1
ATOM 896 C C . PRO A 1 116 ? -3.954 -13.978 -3.021 1.00 66.06 116 PRO A C 1
ATOM 898 O O . PRO A 1 116 ? -2.995 -14.257 -3.745 1.00 66.06 116 PRO A O 1
ATOM 901 N N . VAL A 1 117 ? -4.859 -14.880 -2.649 1.00 63.66 117 VAL A N 1
ATOM 902 C CA . VAL A 1 117 ? -4.880 -16.272 -3.115 1.00 63.66 117 VAL A CA 1
ATOM 903 C C . VAL A 1 117 ? -5.950 -16.454 -4.189 1.00 63.66 117 VAL A C 1
ATOM 905 O O . VAL A 1 117 ? -7.030 -15.868 -4.111 1.00 63.66 117 VAL A O 1
ATOM 908 N N . THR A 1 118 ? -5.674 -17.264 -5.211 1.00 54.88 118 THR A N 1
ATOM 909 C CA . THR A 1 118 ? -6.737 -17.785 -6.080 1.00 54.88 118 THR A CA 1
ATOM 910 C C . THR A 1 118 ? -7.396 -18.990 -5.423 1.00 54.88 118 THR A C 1
ATOM 912 O O . THR A 1 118 ? -6.704 -19.886 -4.946 1.00 54.88 118 THR A O 1
ATOM 915 N N . HIS A 1 119 ? -8.723 -19.047 -5.461 1.00 58.75 119 HIS A N 1
ATOM 916 C CA . HIS A 1 119 ? -9.498 -20.235 -5.105 1.00 58.75 119 HIS A CA 1
ATOM 917 C C . HIS A 1 119 ? -10.092 -20.860 -6.376 1.00 58.75 119 HIS A C 1
ATOM 919 O O . HIS A 1 119 ? -10.374 -20.141 -7.329 1.00 58.75 119 HIS A O 1
ATOM 925 N N . ALA A 1 120 ? -10.348 -22.173 -6.400 1.00 59.34 120 ALA A N 1
ATOM 926 C CA . ALA A 1 120 ? -10.959 -22.841 -7.561 1.00 59.34 120 ALA A CA 1
ATOM 927 C C . ALA A 1 120 ? -12.336 -22.253 -7.946 1.00 59.34 120 ALA A C 1
ATOM 929 O O . ALA A 1 120 ? -12.728 -22.276 -9.107 1.00 59.34 120 ALA A O 1
ATOM 930 N N . ALA A 1 121 ? -13.044 -21.673 -6.971 1.00 62.34 121 ALA A N 1
ATOM 931 C CA . ALA A 1 121 ? -14.307 -20.957 -7.174 1.00 62.34 121 ALA A CA 1
ATOM 932 C C . ALA A 1 121 ? -14.147 -19.489 -7.636 1.00 62.34 121 ALA A C 1
ATOM 934 O O . ALA A 1 121 ? -15.146 -18.790 -7.771 1.00 62.34 121 ALA A O 1
ATOM 935 N N . LEU A 1 122 ? -12.918 -19.008 -7.865 1.00 58.06 122 LEU A N 1
ATOM 936 C CA . LEU A 1 122 ? -12.602 -17.714 -8.485 1.00 58.06 122 LEU A CA 1
ATOM 937 C C . LEU A 1 122 ? -12.226 -17.961 -9.962 1.00 58.06 122 LEU A C 1
ATOM 939 O O . LEU A 1 122 ? -11.042 -18.094 -10.279 1.00 58.06 122 LEU A O 1
ATOM 943 N N . PRO A 1 123 ? -13.212 -18.049 -10.882 1.00 57.31 123 PRO A N 1
ATOM 944 C CA . PRO A 1 123 ? -12.978 -18.393 -12.290 1.00 57.31 123 PRO A CA 1
ATOM 945 C C . PRO A 1 123 ? -12.155 -17.336 -13.043 1.00 57.31 123 PRO A C 1
ATOM 947 O O . PRO A 1 123 ? -11.574 -17.625 -14.087 1.00 57.31 123 PRO A O 1
ATOM 950 N N . VAL A 1 124 ? -12.083 -16.116 -12.505 1.00 60.97 124 VAL A N 1
ATOM 951 C CA . VAL A 1 124 ? -11.266 -15.010 -13.004 1.00 60.97 124 VAL A CA 1
ATOM 952 C C . VAL A 1 124 ? -10.435 -14.471 -11.843 1.00 60.97 124 VAL A C 1
ATOM 954 O O . VAL A 1 124 ? -10.926 -14.347 -10.720 1.00 60.97 124 VAL A O 1
ATOM 957 N N . ALA A 1 125 ? -9.167 -14.152 -12.106 1.00 60.16 125 ALA A N 1
ATOM 958 C CA . ALA A 1 125 ? -8.308 -13.504 -11.124 1.00 60.16 125 ALA A CA 1
ATOM 959 C C . ALA A 1 125 ? -8.918 -12.156 -10.703 1.00 60.16 125 ALA A C 1
ATOM 961 O O . ALA A 1 125 ? -9.170 -11.307 -11.556 1.00 60.16 125 ALA A O 1
ATOM 962 N N . ALA A 1 126 ? -9.114 -11.946 -9.398 1.00 60.69 126 ALA A N 1
ATOM 963 C CA . ALA A 1 126 ? -9.693 -10.711 -8.857 1.00 60.69 126 ALA A CA 1
ATOM 964 C C . ALA A 1 126 ? -8.828 -9.467 -9.140 1.00 60.69 126 ALA A C 1
ATOM 966 O O . ALA A 1 126 ? -9.321 -8.345 -9.141 1.00 60.69 126 ALA A O 1
ATOM 967 N N . ALA A 1 127 ? -7.537 -9.669 -9.409 1.00 58.12 127 ALA A N 1
ATOM 968 C CA . ALA A 1 127 ? -6.628 -8.653 -9.913 1.00 58.12 127 ALA A CA 1
ATOM 969 C C . ALA A 1 127 ? -5.464 -9.316 -10.674 1.00 58.12 127 ALA A C 1
ATOM 971 O O . ALA A 1 127 ? -5.156 -10.487 -10.416 1.00 58.12 127 ALA A O 1
ATOM 972 N N . PRO A 1 128 ? -4.715 -8.573 -11.521 1.00 56.62 128 PRO A N 1
ATOM 973 C CA . PRO A 1 128 ? -3.466 -9.065 -12.115 1.00 56.62 128 PRO A CA 1
ATOM 974 C C . PRO A 1 128 ? -2.464 -9.579 -11.066 1.00 56.62 128 PRO A C 1
ATOM 976 O O . PRO A 1 128 ? -1.566 -10.352 -11.400 1.00 56.62 128 PRO A O 1
ATOM 979 N N . VAL A 1 129 ? -2.627 -9.155 -9.800 1.00 54.84 129 VAL A N 1
ATOM 980 C CA . VAL A 1 129 ? -1.824 -9.530 -8.626 1.00 54.84 129 VAL A CA 1
ATOM 981 C C . VAL A 1 129 ? -2.191 -10.864 -7.951 1.00 54.84 129 VAL A C 1
ATOM 983 O O . VAL A 1 129 ? -1.495 -11.263 -7.023 1.00 54.84 129 VAL A O 1
ATOM 986 N N . CYS A 1 130 ? -3.198 -11.616 -8.407 1.00 56.72 130 CYS A N 1
ATOM 987 C CA . CYS A 1 130 ? -3.551 -12.906 -7.784 1.00 56.72 130 CYS A CA 1
ATOM 988 C C . CYS A 1 130 ? -2.543 -14.030 -8.098 1.00 56.72 130 CYS A C 1
ATOM 990 O O . CYS A 1 130 ? -2.236 -14.284 -9.265 1.00 56.72 130 CYS A O 1
ATOM 992 N N . LEU A 1 131 ? -2.007 -14.705 -7.073 1.00 52.12 131 LEU A N 1
ATOM 993 C CA . LEU A 1 131 ? -1.152 -15.890 -7.242 1.00 52.12 131 LEU A CA 1
ATOM 994 C C . LEU A 1 131 ? -2.021 -17.097 -7.625 1.00 52.12 131 LEU A C 1
ATOM 996 O O . LEU A 1 131 ? -2.920 -17.427 -6.860 1.00 52.12 131 LEU A O 1
ATOM 1000 N N . LYS A 1 132 ? -1.745 -17.749 -8.765 1.00 49.69 132 LYS A N 1
ATOM 1001 C CA . LYS A 1 132 ? -2.324 -19.066 -9.075 1.00 49.69 132 LYS A CA 1
ATOM 1002 C C . LYS A 1 132 ? -1.625 -20.118 -8.211 1.00 49.69 132 LYS A C 1
ATOM 1004 O O . LYS A 1 132 ? -0.418 -20.293 -8.376 1.00 49.69 132 LYS A O 1
ATOM 1009 N N . LEU A 1 133 ? -2.363 -20.731 -7.286 1.00 45.38 133 LEU A N 1
ATOM 1010 C CA . LEU A 1 133 ? -1.946 -21.947 -6.575 1.00 45.38 133 LEU A CA 1
ATOM 1011 C C . LEU A 1 133 ? -2.112 -23.172 -7.479 1.00 45.38 133 LEU A C 1
ATOM 1013 O O . LEU A 1 133 ? -3.102 -23.189 -8.248 1.00 45.38 133 LEU A O 1
#

InterPro domains:
  IPR001381 3-dehydroquinate dehydratase type I [PF01487] (2-131)
  IPR013785 Aldolase-type TIM barrel [G3DSA:3.20.20.70] (1-133)

Sequence (133 aa):
IALACEVIDMECCWPAADQLDLIASKRGSAILASFHAIHERSSAERVRELFDLCAWNGQVDIAKVVLKAYDVADALMVHRVAQECRDRWTFDMPCIALCTTEAGKLSRVLNRTLTPVTHAALPVAAAPVCLKL